Protein AF-A0A8S3CAV2-F1 (afdb_monomer_lite)

Radius of gyration: 29.94 Å; chains: 1; bounding box: 64×63×72 Å

Structure (mmCIF, N/CA/C/O backbone):
data_AF-A0A8S3CAV2-F1
#
_entry.id   AF-A0A8S3CAV2-F1
#
loop_
_atom_site.group_PDB
_atom_site.id
_atom_site.type_symbol
_atom_site.label_atom_id
_atom_site.label_alt_id
_atom_site.label_comp_id
_atom_site.label_asym_id
_atom_site.label_entity_id
_atom_site.label_seq_id
_atom_site.pdbx_PDB_ins_code
_atom_site.Cartn_x
_atom_site.Cartn_y
_atom_site.Cartn_z
_atom_site.occupancy
_atom_site.B_iso_or_equiv
_atom_site.auth_seq_id
_atom_site.auth_comp_id
_atom_site.auth_asym_id
_atom_site.auth_atom_id
_atom_site.pdbx_PDB_model_num
ATOM 1 N N . MET A 1 1 ? -34.964 45.158 41.337 1.00 55.97 1 MET A N 1
ATOM 2 C CA . MET A 1 1 ? -34.141 44.562 40.252 1.00 55.97 1 MET A CA 1
ATOM 3 C C . MET A 1 1 ? -33.320 43.335 40.676 1.00 55.97 1 MET A C 1
ATOM 5 O O . MET A 1 1 ? -33.099 42.484 39.824 1.00 55.97 1 MET A O 1
ATOM 9 N N . MET A 1 2 ? -32.891 43.181 41.941 1.00 56.94 2 MET A N 1
ATOM 10 C CA . MET A 1 2 ? -32.036 42.044 42.351 1.00 56.94 2 MET A CA 1
ATOM 11 C C . MET A 1 2 ? -32.744 40.672 42.424 1.00 56.94 2 MET A C 1
ATOM 13 O O . MET A 1 2 ? -32.157 39.682 41.997 1.00 56.94 2 MET A O 1
ATOM 17 N N . GLN A 1 3 ? -34.015 40.604 42.843 1.00 58.19 3 GLN A N 1
ATOM 18 C CA . GLN A 1 3 ? -34.790 39.343 42.875 1.00 58.19 3 GLN A CA 1
ATOM 19 C C . GLN A 1 3 ? -34.994 38.706 41.490 1.00 58.19 3 GLN A C 1
ATOM 21 O O . GLN A 1 3 ? -35.016 37.486 41.364 1.00 58.19 3 GLN A O 1
ATOM 26 N N . ASN A 1 4 ? -35.075 39.518 40.430 1.00 62.88 4 ASN A N 1
ATOM 27 C CA . ASN A 1 4 ? -35.274 39.006 39.073 1.00 62.88 4 ASN A CA 1
ATOM 28 C C . ASN A 1 4 ? -34.000 38.332 38.529 1.00 62.88 4 ASN A C 1
ATOM 30 O O . ASN A 1 4 ? -34.072 37.317 37.847 1.00 62.88 4 ASN A O 1
ATOM 34 N N . LYS A 1 5 ? -32.816 38.841 38.908 1.00 63.25 5 LYS A N 1
ATOM 35 C CA . LYS A 1 5 ? -31.533 38.198 38.583 1.00 63.25 5 LYS A CA 1
ATOM 36 C C . LYS A 1 5 ? -31.386 36.848 39.284 1.00 63.25 5 LYS A C 1
ATOM 38 O O . LYS A 1 5 ? -30.976 35.890 38.642 1.00 63.25 5 LYS A O 1
ATOM 43 N N . GLN A 1 6 ? -31.749 36.750 40.565 1.00 68.62 6 GLN A N 1
ATOM 44 C CA . GLN A 1 6 ? -31.662 35.489 41.316 1.00 68.62 6 GLN A CA 1
ATOM 45 C C . GLN A 1 6 ? -32.557 34.390 40.720 1.00 68.62 6 GLN A C 1
ATOM 47 O O . GLN A 1 6 ? -32.094 33.262 40.563 1.00 68.62 6 GLN A O 1
ATOM 52 N N . ASN A 1 7 ? -33.777 34.728 40.288 1.00 72.88 7 ASN A N 1
ATOM 53 C CA . ASN A 1 7 ? -34.657 33.785 39.587 1.00 72.88 7 ASN A CA 1
ATOM 54 C C . ASN A 1 7 ? -34.086 33.330 38.234 1.00 72.88 7 ASN A C 1
ATOM 56 O O . ASN A 1 7 ? -34.144 32.146 37.914 1.00 72.88 7 ASN A O 1
ATOM 60 N N . ILE A 1 8 ? -33.482 34.235 37.458 1.00 71.25 8 ILE A N 1
ATOM 61 C CA . ILE A 1 8 ? -32.864 33.883 36.168 1.00 71.25 8 ILE A CA 1
ATOM 62 C C . ILE A 1 8 ? -31.695 32.904 36.361 1.00 71.25 8 ILE A C 1
ATOM 64 O O . ILE A 1 8 ? -31.608 31.915 35.634 1.00 71.25 8 ILE A O 1
ATOM 68 N N . TYR A 1 9 ? -30.841 33.116 37.368 1.00 70.06 9 TYR A N 1
ATOM 69 C CA . TYR A 1 9 ? -29.733 32.197 37.660 1.00 70.06 9 TYR A CA 1
ATOM 70 C C . TYR A 1 9 ? -30.210 30.812 38.121 1.00 70.06 9 TYR A C 1
ATOM 72 O O . TYR A 1 9 ? -29.589 29.809 37.771 1.00 70.06 9 TYR A O 1
ATOM 80 N N . GLN A 1 10 ? -31.319 30.734 38.865 1.00 74.00 10 GLN A N 1
ATOM 81 C CA . GLN A 1 10 ? -31.908 29.452 39.269 1.00 74.00 10 GLN A CA 1
ATOM 82 C C . GLN A 1 10 ? -32.518 28.686 38.088 1.00 74.00 10 GLN A C 1
ATOM 84 O O . GLN A 1 10 ? -32.343 27.474 37.982 1.00 74.00 10 GLN A O 1
ATOM 89 N N . ILE A 1 11 ? -33.175 29.385 37.161 1.00 73.88 11 ILE A N 1
ATOM 90 C CA . ILE A 1 11 ? -33.730 28.769 35.947 1.00 73.88 11 ILE A CA 1
ATOM 91 C C . ILE A 1 11 ? -32.599 28.281 35.031 1.00 73.88 11 ILE A C 1
ATOM 93 O O . ILE A 1 11 ? -32.660 27.168 34.506 1.00 73.88 11 ILE A O 1
ATOM 97 N N . GLN A 1 12 ? -31.531 29.071 34.877 1.00 73.69 12 GLN A N 1
ATOM 98 C CA . GLN A 1 12 ? -30.356 28.665 34.105 1.00 73.69 12 GLN A CA 1
ATOM 99 C C . GLN A 1 12 ? -29.676 27.434 34.718 1.00 73.69 12 GLN A C 1
ATOM 101 O O . GLN A 1 12 ? -29.421 26.471 33.998 1.00 73.69 12 GLN A O 1
ATOM 106 N N . SER A 1 13 ? -29.434 27.401 36.032 1.00 71.00 13 SER A N 1
ATOM 107 C CA . SER A 1 13 ? -28.790 26.247 36.680 1.00 71.00 13 SER A CA 1
ATOM 108 C C . SER A 1 13 ? -29.637 24.966 36.602 1.00 71.00 13 SER A C 1
ATOM 110 O O . SER A 1 13 ? -29.100 23.873 36.390 1.00 71.00 13 SER A O 1
ATOM 112 N N . GLN A 1 14 ? -30.967 25.080 36.665 1.00 78.06 14 GLN A N 1
ATOM 113 C CA . GLN A 1 14 ? -31.881 23.958 36.429 1.00 78.06 14 GLN A CA 1
ATOM 114 C C . GLN A 1 14 ? -31.862 23.476 34.971 1.00 78.06 14 GLN A C 1
ATOM 116 O O . GLN A 1 14 ? -31.900 22.271 34.717 1.00 78.06 14 GLN A O 1
ATOM 121 N N . TYR A 1 15 ? -31.754 24.388 34.004 1.00 77.81 15 TYR A N 1
ATOM 122 C CA . TYR A 1 15 ? -31.660 24.028 32.589 1.00 77.81 15 TYR A CA 1
ATOM 123 C C . TYR A 1 15 ? -30.328 23.336 32.257 1.00 77.81 15 TYR A C 1
ATOM 125 O O . TYR A 1 15 ? -30.318 22.288 31.608 1.00 77.81 15 TYR A O 1
ATOM 133 N N . TYR A 1 16 ? -29.208 23.863 32.767 1.00 74.94 16 TYR A N 1
ATOM 134 C CA . TYR A 1 16 ? -27.886 23.247 32.612 1.00 74.94 16 TYR A CA 1
ATOM 135 C C . TYR A 1 16 ? -27.818 21.859 33.259 1.00 74.94 16 TYR A C 1
ATOM 137 O O . TYR A 1 16 ? -27.313 20.925 32.637 1.00 74.94 16 TYR A O 1
ATOM 145 N N . SER A 1 17 ? -28.375 21.686 34.462 1.00 75.81 17 SER A N 1
ATOM 146 C CA . SER A 1 17 ? -28.387 20.380 35.136 1.00 75.81 17 SER A CA 1
ATOM 147 C C . SER A 1 17 ? -29.265 19.349 34.415 1.00 75.81 17 SER A C 1
ATOM 149 O O . SER A 1 17 ? -28.824 18.217 34.218 1.00 75.81 17 SER A O 1
ATOM 151 N N . ARG A 1 18 ? -30.455 19.727 33.918 1.00 78.25 18 ARG A N 1
ATOM 152 C CA . ARG A 1 18 ? -31.285 18.845 33.072 1.00 78.25 18 ARG A CA 1
ATOM 153 C C . ARG A 1 18 ? -30.593 18.451 31.771 1.00 78.25 18 ARG A C 1
ATOM 155 O O . ARG A 1 18 ? -30.656 17.286 31.387 1.00 78.25 18 ARG A O 1
ATOM 162 N N . SER A 1 19 ? -29.930 19.396 31.105 1.00 79.38 19 SER A N 1
ATOM 163 C CA . SER A 1 19 ? -29.168 19.114 29.884 1.00 79.38 19 SER A CA 1
AT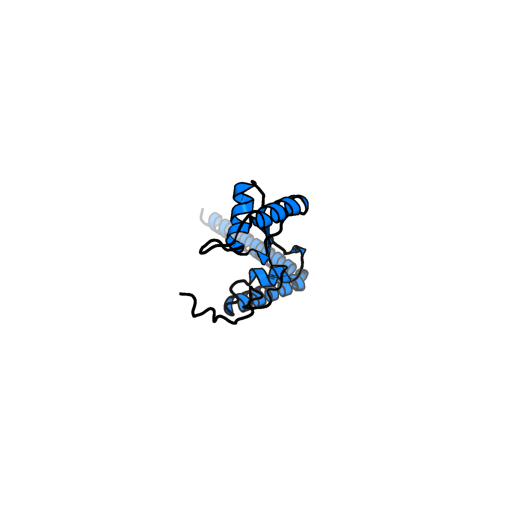OM 164 C C . SER A 1 19 ? -28.015 18.144 30.158 1.00 79.38 19 SER A C 1
ATOM 166 O O . SER A 1 19 ? -27.822 17.186 29.411 1.00 79.38 19 SER A O 1
ATOM 168 N N . TYR A 1 20 ? -27.294 18.324 31.267 1.00 83.94 20 TYR A N 1
ATOM 169 C CA . TYR A 1 20 ? -26.199 17.439 31.660 1.00 83.94 20 TYR A CA 1
ATOM 170 C C . TYR A 1 20 ? -26.678 16.013 31.968 1.00 83.94 20 TYR A C 1
ATOM 172 O O . TYR A 1 20 ? -26.112 15.050 31.457 1.00 83.94 20 TYR A O 1
ATOM 180 N N . ILE A 1 21 ? -27.762 15.869 32.738 1.00 82.19 21 ILE A N 1
ATOM 181 C CA . ILE A 1 21 ? -28.352 14.561 33.069 1.00 82.19 21 ILE A CA 1
ATOM 182 C C . ILE A 1 21 ? -28.886 13.869 31.809 1.00 82.19 21 ILE A C 1
ATOM 184 O O . ILE A 1 21 ? -28.648 12.680 31.616 1.00 82.19 21 ILE A O 1
ATOM 188 N N . SER A 1 22 ? -29.561 14.613 30.927 1.00 83.25 22 SER A N 1
ATOM 189 C CA . SER A 1 22 ? -30.055 14.093 29.647 1.00 83.25 22 SER A CA 1
ATOM 190 C C . SER A 1 22 ? -28.912 13.565 28.775 1.00 83.25 22 SER A C 1
ATOM 192 O O . SER A 1 22 ? -28.966 12.431 28.302 1.00 83.25 22 SER A O 1
ATOM 194 N N . ASN A 1 23 ? -27.827 14.338 28.644 1.00 81.81 23 ASN A N 1
ATOM 195 C CA . ASN A 1 23 ? -26.626 13.899 27.938 1.00 81.81 23 ASN A CA 1
ATOM 196 C C . ASN A 1 23 ? -26.006 12.659 28.596 1.00 81.81 23 ASN A C 1
ATOM 198 O O . ASN A 1 23 ? -25.684 11.702 27.901 1.00 81.81 23 ASN A O 1
ATOM 202 N N . TYR A 1 24 ? -25.877 12.629 29.923 1.00 86.31 24 TYR A N 1
ATOM 203 C CA . TYR A 1 24 ? -25.314 11.482 30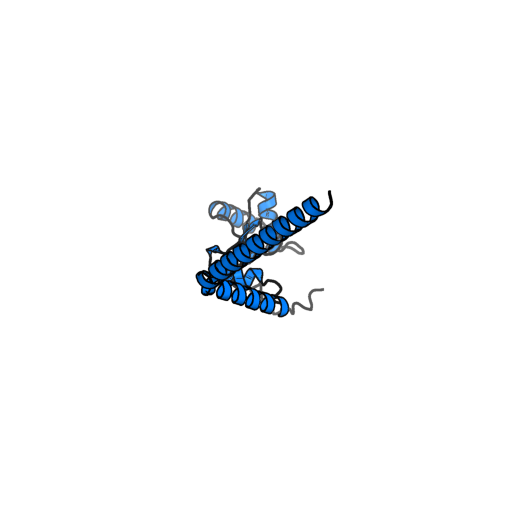.635 1.00 86.31 24 TYR A CA 1
ATOM 204 C C . TYR A 1 24 ? -26.124 10.195 30.413 1.00 86.31 24 TYR A C 1
ATOM 206 O O . TYR A 1 24 ? -25.545 9.140 30.161 1.00 86.31 24 TYR A O 1
ATOM 214 N N . ILE A 1 25 ? -27.457 10.275 30.464 1.00 80.19 25 ILE A N 1
ATOM 215 C CA . ILE A 1 25 ? -28.356 9.139 30.207 1.00 80.19 25 ILE A CA 1
ATOM 216 C C . ILE A 1 25 ? -28.280 8.703 28.740 1.00 80.19 25 ILE A C 1
ATOM 218 O O . ILE A 1 25 ? -28.253 7.509 28.448 1.00 80.19 25 ILE A O 1
ATOM 222 N N . PHE A 1 26 ? -28.218 9.653 27.807 1.00 83.38 26 PHE A N 1
ATOM 223 C CA . PHE A 1 26 ? -28.046 9.354 26.388 1.00 83.38 26 PHE A CA 1
ATOM 224 C C . PHE A 1 26 ? -26.732 8.606 26.128 1.00 83.38 26 PHE A C 1
ATOM 226 O O . PHE A 1 26 ? -26.746 7.537 25.520 1.00 83.38 26 PHE A O 1
ATOM 233 N N . TRP A 1 27 ? -25.609 9.111 26.647 1.00 77.50 27 TRP A N 1
ATOM 234 C CA . TRP A 1 27 ? -24.302 8.471 26.497 1.00 77.50 27 TRP A CA 1
ATOM 235 C C . TRP A 1 27 ? -24.229 7.122 27.214 1.00 77.50 27 TRP A C 1
ATOM 237 O O . TRP A 1 27 ? -23.702 6.171 26.645 1.00 77.50 27 TRP A O 1
ATOM 247 N N . SER A 1 28 ? -24.787 6.988 28.420 1.00 79.94 28 SER A N 1
ATOM 248 C CA . SER A 1 28 ? -24.770 5.716 29.152 1.00 79.94 28 SER A CA 1
ATOM 249 C C . SER A 1 28 ? -25.603 4.633 28.461 1.00 79.94 28 SER A C 1
ATOM 251 O O . SER A 1 28 ? -25.152 3.490 28.379 1.00 79.94 28 SER A O 1
ATOM 253 N N . ASN A 1 29 ? -26.752 4.995 27.882 1.00 76.88 29 ASN A N 1
ATOM 254 C CA . ASN A 1 29 ? -27.554 4.093 27.056 1.00 76.88 29 ASN A CA 1
ATOM 255 C C . ASN A 1 29 ? -26.859 3.757 25.733 1.00 76.88 29 ASN A C 1
ATOM 257 O O . ASN A 1 29 ? -26.845 2.599 25.328 1.00 76.88 29 ASN A O 1
ATOM 261 N N . LEU A 1 30 ? -26.228 4.731 25.072 1.00 75.69 30 LEU A N 1
ATOM 262 C CA . LEU A 1 30 ? -25.463 4.484 23.848 1.00 75.69 30 LEU A CA 1
ATOM 263 C C . LEU A 1 30 ? -24.290 3.517 24.102 1.00 75.69 30 LEU A C 1
ATOM 265 O O . LEU A 1 30 ? -24.042 2.622 23.294 1.00 75.69 30 LEU A O 1
ATOM 269 N N . ILE A 1 31 ? -23.599 3.674 25.235 1.00 78.31 31 ILE A N 1
ATOM 270 C CA . ILE A 1 31 ? -22.463 2.844 25.657 1.00 78.31 31 ILE A CA 1
ATOM 271 C C . ILE A 1 31 ? -22.912 1.440 26.071 1.00 78.31 31 ILE A C 1
ATOM 273 O O . ILE A 1 31 ? -22.252 0.460 25.723 1.00 78.31 31 ILE A O 1
ATOM 277 N N . SER A 1 32 ? -24.015 1.315 26.815 1.00 78.38 32 SER A N 1
ATOM 278 C CA . SER A 1 32 ? -24.513 0.012 27.263 1.00 78.38 32 SER A CA 1
ATOM 279 C C . SER A 1 32 ? -25.006 -0.833 26.088 1.00 78.38 32 SER A C 1
ATOM 281 O O . SER A 1 32 ? -24.665 -2.013 26.010 1.00 78.38 32 SER A O 1
ATOM 283 N N . ASN A 1 33 ? -25.716 -0.217 25.139 1.00 82.56 33 ASN A N 1
ATOM 284 C CA . ASN A 1 33 ? -26.286 -0.914 23.989 1.00 82.56 33 ASN A CA 1
ATOM 285 C C . ASN A 1 33 ? -25.216 -1.330 22.964 1.00 82.56 33 ASN A C 1
ATOM 287 O O . ASN A 1 33 ? -25.348 -2.364 22.320 1.00 82.56 33 ASN A O 1
ATOM 291 N N . ASN A 1 34 ? -24.123 -0.565 22.848 1.00 85.88 34 ASN A N 1
ATOM 292 C CA . ASN A 1 34 ? -23.044 -0.817 21.883 1.00 85.88 34 ASN A CA 1
ATOM 293 C C . ASN A 1 34 ? -21.752 -1.331 22.533 1.00 85.88 34 ASN A C 1
ATOM 295 O O . ASN A 1 34 ? -20.664 -1.183 21.974 1.00 85.88 34 ASN A O 1
ATOM 299 N N . ARG A 1 35 ? -21.843 -1.945 23.717 1.00 85.62 35 ARG A N 1
ATOM 300 C CA . ARG A 1 35 ? -20.670 -2.369 24.494 1.00 85.62 35 ARG A CA 1
ATOM 301 C C . ARG A 1 35 ? -19.728 -3.289 23.701 1.00 85.62 35 ARG A C 1
ATOM 303 O O . ARG A 1 35 ? -18.514 -3.145 23.795 1.00 85.62 35 ARG A O 1
ATOM 310 N N . GLN A 1 36 ? -20.274 -4.192 22.884 1.00 88.56 36 GLN A N 1
ATOM 311 C CA . GLN A 1 36 ? -19.484 -5.083 22.021 1.00 88.56 36 GLN A CA 1
ATOM 312 C C . GLN A 1 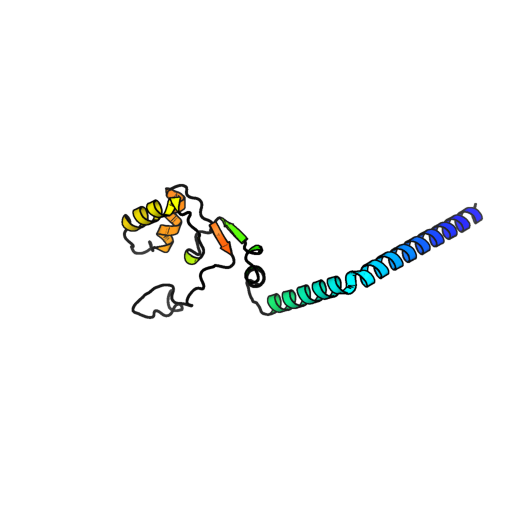36 ? -18.677 -4.311 20.968 1.00 88.56 36 GLN A C 1
ATOM 314 O O . GLN A 1 36 ? -17.491 -4.575 20.787 1.00 88.56 36 GLN A O 1
ATOM 319 N N . LEU A 1 37 ? -19.297 -3.318 20.325 1.00 89.12 37 LEU A N 1
ATOM 320 C CA . LEU A 1 37 ? -18.627 -2.450 19.357 1.00 89.12 37 LEU A CA 1
ATOM 321 C C . LEU A 1 37 ? -17.525 -1.625 20.032 1.00 89.12 37 LEU A C 1
ATOM 323 O O . LEU A 1 37 ? -16.434 -1.497 19.488 1.00 89.12 37 LEU A O 1
ATOM 327 N N . LEU A 1 38 ? -17.778 -1.112 21.238 1.00 90.25 38 LEU A N 1
ATOM 328 C CA . LEU A 1 38 ? -16.780 -0.365 22.005 1.00 90.25 38 LEU A CA 1
ATOM 329 C C . LEU A 1 38 ? -15.570 -1.227 22.375 1.00 90.25 38 LEU A C 1
ATOM 331 O O . LEU A 1 38 ? -14.439 -0.766 22.232 1.00 90.25 38 LEU A O 1
ATOM 335 N N . TYR A 1 39 ? -15.783 -2.481 22.789 1.00 93.00 39 TYR A N 1
ATOM 336 C CA . TYR A 1 39 ? -14.678 -3.413 23.013 1.00 93.00 39 TYR A CA 1
ATOM 337 C C . TYR A 1 39 ? -13.910 -3.693 21.725 1.00 93.00 39 TYR A C 1
ATOM 339 O O . TYR A 1 39 ? -12.684 -3.636 21.736 1.00 93.00 39 TYR A O 1
ATOM 347 N N . PHE A 1 40 ? -14.605 -3.937 20.613 1.00 92.31 40 PHE A N 1
ATOM 348 C CA . PHE A 1 40 ? -13.961 -4.154 19.320 1.00 92.31 40 PHE A CA 1
ATOM 349 C C . PHE A 1 40 ? -13.076 -2.968 18.919 1.00 92.31 40 PHE A C 1
ATOM 351 O O . PHE A 1 40 ? -11.905 -3.156 18.595 1.00 92.31 40 PHE A O 1
ATOM 358 N N . ILE A 1 41 ? -13.607 -1.746 19.015 1.00 92.75 41 ILE A N 1
ATOM 359 C CA . ILE A 1 41 ? -12.870 -0.513 18.726 1.00 92.75 41 ILE A CA 1
ATOM 360 C C . ILE A 1 41 ? -11.641 -0.405 19.636 1.00 92.75 41 ILE A C 1
ATOM 362 O O . ILE A 1 41 ? -10.535 -0.177 19.151 1.00 92.75 41 ILE A O 1
ATOM 366 N N . PHE A 1 42 ? -11.808 -0.618 20.943 1.00 94.50 42 PHE A N 1
ATOM 367 C CA . PHE A 1 42 ? -10.710 -0.550 21.905 1.00 94.50 42 PHE A CA 1
ATOM 368 C C . PHE A 1 42 ? -9.589 -1.552 21.588 1.00 94.50 42 PHE A C 1
ATOM 370 O O . PHE A 1 42 ? -8.423 -1.163 21.508 1.00 94.50 42 PHE A O 1
ATOM 377 N N . TYR A 1 43 ? -9.928 -2.823 21.347 1.00 93.69 43 TYR A N 1
ATOM 378 C CA . TYR A 1 43 ? -8.947 -3.851 20.990 1.00 93.69 43 TYR A CA 1
ATOM 379 C C . TYR A 1 43 ? -8.257 -3.554 19.654 1.00 93.69 43 TYR A C 1
ATOM 381 O O . TYR A 1 43 ? -7.044 -3.726 19.548 1.00 93.69 43 TYR A O 1
ATOM 389 N N . PHE A 1 44 ? -8.994 -3.063 18.655 1.00 89.94 44 PHE A N 1
ATOM 390 C CA . PHE A 1 44 ? -8.434 -2.672 17.362 1.00 89.94 44 PHE A CA 1
ATOM 391 C C . PHE A 1 44 ? -7.384 -1.558 17.502 1.00 89.94 44 PHE A C 1
ATOM 393 O O . PHE A 1 44 ? -6.285 -1.659 16.945 1.00 89.94 44 PHE A O 1
ATOM 400 N N . PHE A 1 45 ? -7.685 -0.520 18.290 1.00 91.69 45 PHE A N 1
ATOM 401 C CA . PHE A 1 45 ? -6.737 0.562 18.571 1.00 91.69 45 PHE A CA 1
ATOM 402 C C . PHE A 1 45 ? -5.514 0.071 19.347 1.00 91.69 45 PHE A C 1
ATOM 404 O O . PHE A 1 45 ? -4.392 0.446 19.006 1.00 91.69 45 PHE A O 1
ATOM 411 N N . LEU A 1 46 ? -5.709 -0.803 20.340 1.00 93.06 46 LEU A N 1
ATOM 412 C CA . LEU A 1 46 ? -4.616 -1.394 21.113 1.00 93.06 46 LEU A CA 1
ATOM 413 C C . LEU A 1 46 ? -3.664 -2.170 20.193 1.00 93.06 46 LEU A C 1
ATOM 415 O O . LEU A 1 46 ? -2.470 -1.876 20.171 1.00 93.06 46 LEU A O 1
ATOM 419 N N . ILE A 1 47 ? -4.183 -3.090 19.375 1.00 88.94 47 ILE A N 1
ATOM 420 C CA . ILE A 1 47 ? -3.375 -3.882 18.433 1.00 88.94 47 ILE A CA 1
ATOM 421 C C . ILE A 1 47 ? -2.616 -2.966 17.470 1.00 88.94 47 ILE A C 1
ATOM 423 O O . ILE A 1 47 ? -1.411 -3.126 17.287 1.00 88.94 47 ILE A O 1
ATOM 427 N N . THR A 1 48 ? -3.295 -1.968 16.900 1.00 86.56 48 THR A N 1
ATOM 428 C CA . THR A 1 48 ? -2.664 -1.003 15.990 1.00 86.56 48 THR A CA 1
ATOM 429 C C . THR A 1 48 ? -1.523 -0.250 16.676 1.00 86.56 48 THR A C 1
ATOM 431 O O . THR A 1 48 ? -0.447 -0.132 16.100 1.00 86.56 48 THR A O 1
ATOM 434 N N . SER A 1 49 ? -1.714 0.208 17.918 1.00 86.69 49 SER A N 1
ATOM 435 C CA . SER A 1 49 ? -0.672 0.921 18.668 1.00 86.69 49 SER A CA 1
ATOM 436 C C . SER A 1 49 ? 0.562 0.056 18.938 1.00 86.69 49 SER A C 1
ATOM 438 O O . SER A 1 49 ? 1.684 0.526 18.772 1.00 86.69 49 SER A O 1
ATOM 440 N N . VAL A 1 50 ? 0.370 -1.225 19.267 1.00 88.44 50 VAL A N 1
ATOM 441 C CA . VAL A 1 50 ? 1.471 -2.175 19.478 1.00 88.44 50 VAL A CA 1
ATOM 442 C C . VAL A 1 50 ? 2.235 -2.413 18.176 1.00 88.44 50 VAL A C 1
ATOM 444 O O . VAL A 1 50 ? 3.460 -2.379 18.182 1.00 88.44 50 VAL A O 1
ATOM 447 N N . LEU A 1 51 ? 1.537 -2.589 17.049 1.00 83.81 51 LEU A N 1
ATOM 448 C CA . LEU A 1 51 ? 2.175 -2.761 15.739 1.00 83.81 51 LEU A CA 1
ATOM 449 C C . LEU A 1 51 ? 3.008 -1.542 15.322 1.00 83.81 51 LEU A C 1
ATOM 451 O O . LEU A 1 51 ? 4.080 -1.717 14.747 1.00 83.81 51 LEU A O 1
ATOM 455 N N . ILE A 1 52 ? 2.539 -0.326 15.628 1.00 83.06 52 ILE A N 1
ATOM 456 C CA . ILE A 1 52 ? 3.287 0.914 15.359 1.00 83.06 52 ILE A CA 1
ATOM 457 C C . ILE A 1 52 ? 4.562 0.961 16.211 1.00 83.06 52 ILE A C 1
ATOM 459 O O . ILE A 1 52 ? 5.623 1.307 15.705 1.00 83.06 52 ILE A O 1
ATOM 463 N N . LEU A 1 53 ? 4.471 0.590 17.491 1.00 83.69 53 LEU A N 1
ATOM 464 C CA . LEU A 1 53 ? 5.605 0.612 18.422 1.00 83.69 53 LEU A CA 1
ATOM 465 C C . LEU A 1 53 ? 6.668 -0.452 18.127 1.00 83.69 53 LEU A C 1
ATOM 467 O O . LEU A 1 53 ? 7.832 -0.246 18.452 1.00 83.69 53 LEU A O 1
ATOM 471 N N . LEU A 1 54 ? 6.290 -1.572 17.509 1.00 80.38 54 LEU A N 1
ATOM 472 C CA . LEU A 1 54 ? 7.220 -2.626 17.084 1.00 80.38 54 LEU A CA 1
ATOM 473 C C . LEU A 1 54 ? 8.009 -2.267 15.813 1.00 80.38 54 LEU A C 1
ATOM 475 O O . LEU A 1 54 ? 8.649 -3.139 15.231 1.00 80.38 54 LEU A O 1
ATOM 479 N N . ASP A 1 55 ? 7.944 -1.005 15.381 1.00 61.12 55 ASP A N 1
ATOM 480 C CA . ASP A 1 55 ? 8.617 -0.469 14.196 1.00 61.12 55 ASP A CA 1
ATOM 481 C C . ASP A 1 55 ? 8.347 -1.312 12.941 1.00 61.12 55 ASP A C 1
ATOM 483 O O . ASP A 1 55 ? 9.164 -1.441 12.024 1.00 61.12 55 ASP A O 1
ATOM 487 N N . HIS A 1 56 ? 7.148 -1.905 12.889 1.00 61.34 56 HIS A N 1
ATOM 488 C CA . HIS A 1 56 ? 6.630 -2.498 11.675 1.00 61.34 56 HIS A CA 1
ATOM 489 C C . HIS A 1 56 ? 6.281 -1.323 10.766 1.00 61.34 56 HIS A C 1
ATOM 491 O O . HIS A 1 56 ? 5.141 -0.858 10.741 1.00 61.34 56 HIS A O 1
ATOM 497 N N . SER A 1 57 ? 7.290 -0.814 10.058 1.00 57.66 57 SER A N 1
ATOM 498 C CA . SER A 1 57 ? 7.281 0.400 9.228 1.00 57.66 57 SER A CA 1
ATOM 499 C C . SER A 1 57 ? 6.071 0.526 8.296 1.00 57.66 57 SER A C 1
ATOM 501 O O . SER A 1 57 ? 5.734 1.621 7.860 1.00 57.66 57 SER A O 1
ATOM 503 N N . ASN A 1 58 ? 5.349 -0.573 8.064 1.00 65.19 58 ASN A N 1
ATOM 504 C CA . ASN A 1 58 ? 4.108 -0.620 7.314 1.00 65.19 58 ASN A CA 1
ATOM 505 C C . ASN A 1 58 ? 2.959 -1.296 8.093 1.00 65.19 58 ASN A C 1
ATOM 507 O O . ASN A 1 58 ? 2.425 -2.311 7.655 1.00 65.19 58 ASN A O 1
ATOM 511 N N . VAL A 1 59 ? 2.516 -0.745 9.228 1.00 70.56 59 VAL A N 1
ATOM 512 C CA . VAL A 1 59 ? 1.285 -1.212 9.922 1.00 70.56 59 VAL A CA 1
ATOM 513 C C . VAL A 1 59 ? 0.072 -1.231 8.984 1.00 70.56 59 VAL A C 1
ATOM 515 O O . VAL A 1 59 ? -0.770 -2.126 9.051 1.00 70.56 59 VAL A O 1
ATOM 518 N N . SER A 1 60 ? 0.026 -0.278 8.050 1.00 69.94 60 SER A N 1
ATOM 519 C CA . SER A 1 60 ? -0.958 -0.238 6.968 1.00 69.94 60 SER A CA 1
ATOM 520 C C . SER A 1 60 ? -0.957 -1.528 6.135 1.00 69.94 60 SER A C 1
ATOM 522 O O . SER A 1 60 ? -2.014 -2.105 5.903 1.00 69.94 60 SER A O 1
ATOM 524 N N . TRP A 1 61 ? 0.214 -2.046 5.745 1.00 71.19 61 TRP A N 1
ATOM 525 C CA . TRP A 1 61 ? 0.317 -3.296 4.981 1.00 71.19 61 TRP A CA 1
ATOM 526 C C . TRP A 1 61 ? -0.286 -4.486 5.719 1.00 71.19 61 TRP A C 1
ATOM 528 O O . TRP A 1 61 ? -1.007 -5.279 5.113 1.00 71.19 61 TRP A O 1
ATOM 538 N N . THR A 1 62 ? -0.017 -4.603 7.019 1.00 75.56 62 THR A N 1
ATOM 539 C CA . THR A 1 62 ? -0.537 -5.693 7.850 1.00 75.56 62 THR A CA 1
ATOM 540 C C . THR A 1 62 ? -2.063 -5.704 7.842 1.00 75.56 62 THR A C 1
ATOM 542 O O . THR A 1 62 ? -2.665 -6.747 7.602 1.00 75.56 62 THR A O 1
ATOM 545 N N . TRP A 1 63 ? -2.698 -4.538 7.999 1.00 80.75 63 TRP A N 1
ATOM 546 C CA . TRP A 1 63 ? -4.157 -4.420 7.924 1.00 80.75 63 TRP A CA 1
ATOM 547 C C . TRP A 1 63 ? -4.700 -4.716 6.525 1.00 80.75 63 TRP A C 1
ATOM 549 O O . TRP A 1 63 ? -5.677 -5.455 6.389 1.00 80.75 63 TRP A O 1
ATOM 559 N N . ARG A 1 64 ? -4.041 -4.206 5.476 1.00 79.12 64 ARG A N 1
ATOM 560 C CA . ARG A 1 64 ? -4.432 -4.479 4.084 1.00 79.12 64 ARG A CA 1
ATOM 561 C C . ARG A 1 64 ? -4.305 -5.958 3.707 1.00 79.12 64 ARG A C 1
ATOM 563 O O . ARG A 1 64 ? -5.021 -6.418 2.829 1.00 79.12 64 ARG A O 1
ATOM 570 N N . SER A 1 65 ? -3.455 -6.721 4.393 1.00 77.25 65 SER A N 1
ATOM 571 C CA . SER A 1 65 ? -3.233 -8.149 4.119 1.00 77.25 65 SER A CA 1
ATOM 572 C C . SER A 1 65 ? -4.320 -9.074 4.669 1.00 77.25 65 SER A C 1
ATOM 574 O O . SER A 1 65 ? -4.347 -10.246 4.307 1.00 77.25 65 SER A O 1
ATOM 576 N N . LEU A 1 66 ? -5.232 -8.573 5.511 1.00 82.19 66 LEU A N 1
ATOM 577 C CA . LEU A 1 66 ? -6.269 -9.402 6.134 1.00 82.19 66 LEU A CA 1
ATOM 578 C C . LEU A 1 66 ? -7.389 -9.812 5.171 1.00 82.19 66 LEU A C 1
ATOM 580 O O . LEU A 1 66 ? -7.962 -10.888 5.329 1.00 82.19 66 LEU A O 1
ATOM 584 N N . HIS A 1 67 ? -7.737 -8.961 4.200 1.00 84.12 67 HIS A N 1
ATOM 585 C CA . HIS A 1 67 ? -8.801 -9.246 3.236 1.00 84.12 67 HIS A CA 1
ATOM 586 C C . HIS A 1 67 ? -8.592 -8.465 1.927 1.00 84.12 67 HIS A C 1
ATOM 588 O O . HIS A 1 67 ? -8.240 -7.286 1.996 1.00 84.12 67 HIS A O 1
ATOM 594 N N . PRO A 1 68 ? -8.895 -9.043 0.745 1.00 82.19 68 PRO A N 1
ATOM 595 C CA . PRO A 1 68 ? -8.748 -8.363 -0.550 1.00 82.19 68 PRO A CA 1
ATOM 596 C C . PRO A 1 68 ? -9.482 -7.021 -0.674 1.00 82.19 68 PRO A C 1
ATOM 598 O O . PRO A 1 68 ? -9.059 -6.141 -1.413 1.00 82.19 68 PRO A O 1
ATOM 601 N N . THR A 1 69 ? -10.573 -6.826 0.071 1.00 86.38 69 THR A N 1
ATOM 602 C CA . THR A 1 69 ? -11.313 -5.546 0.113 1.00 86.38 69 THR A CA 1
ATOM 603 C C . THR A 1 69 ? -10.488 -4.396 0.691 1.00 86.38 69 THR A C 1
ATOM 605 O O . THR A 1 69 ? -10.793 -3.239 0.427 1.00 86.38 69 THR A O 1
ATOM 608 N N . PHE A 1 70 ? -9.449 -4.695 1.470 1.00 84.81 70 PHE A N 1
ATOM 609 C CA . PHE A 1 70 ? -8.549 -3.688 2.021 1.00 84.81 70 PHE A CA 1
ATOM 610 C C . PHE A 1 70 ? -7.350 -3.406 1.115 1.00 84.81 70 PHE A C 1
ATOM 612 O O . PHE A 1 70 ? -6.478 -2.627 1.496 1.00 84.81 70 PHE A O 1
ATOM 619 N N . TYR A 1 71 ? -7.283 -4.010 -0.074 1.00 86.38 71 TYR A N 1
ATOM 620 C CA . TYR A 1 71 ? -6.188 -3.745 -0.994 1.00 86.38 71 TYR A CA 1
ATOM 621 C C . TYR A 1 71 ? -6.278 -2.322 -1.533 1.00 86.38 71 TYR A C 1
ATOM 623 O O . TYR A 1 71 ? -7.350 -1.828 -1.882 1.00 86.38 71 TYR A O 1
ATOM 631 N N . ALA A 1 72 ? -5.130 -1.661 -1.597 1.00 84.12 72 ALA A N 1
ATOM 632 C CA . ALA A 1 72 ? -5.011 -0.344 -2.191 1.00 84.12 72 ALA A CA 1
ATOM 633 C C . ALA A 1 72 ? -4.462 -0.481 -3.608 1.00 84.12 72 ALA A C 1
ATOM 635 O O . ALA A 1 72 ? -3.514 -1.227 -3.838 1.00 84.12 72 ALA A O 1
ATOM 636 N N . ILE A 1 73 ? -5.050 0.266 -4.539 1.00 86.00 73 ILE A N 1
ATOM 637 C CA . ILE A 1 73 ? -4.574 0.388 -5.916 1.00 86.00 73 ILE A CA 1
ATOM 638 C C . ILE A 1 73 ? -4.235 1.854 -6.140 1.00 86.00 73 ILE A C 1
ATOM 640 O O . ILE A 1 73 ? -5.078 2.725 -5.919 1.00 86.00 73 ILE A O 1
ATOM 644 N N . TYR A 1 74 ? -3.010 2.136 -6.560 1.00 84.81 74 TYR A N 1
ATOM 645 C CA . TYR A 1 74 ? -2.556 3.498 -6.826 1.00 84.81 74 TYR A CA 1
ATOM 646 C C . TYR A 1 74 ? -1.557 3.519 -7.988 1.00 84.81 74 TYR A C 1
ATOM 648 O O . TYR A 1 74 ? -1.053 2.461 -8.373 1.00 84.81 74 TYR A O 1
ATOM 656 N N . PRO A 1 75 ? -1.296 4.691 -8.599 1.00 84.62 75 PRO A N 1
ATOM 657 C CA . PRO A 1 75 ? -0.320 4.804 -9.678 1.00 84.62 75 PRO A CA 1
ATOM 658 C C . PRO A 1 75 ? 1.035 4.241 -9.247 1.00 84.62 75 PRO A C 1
ATOM 660 O O . PRO A 1 75 ? 1.534 4.586 -8.173 1.00 84.62 75 PRO A O 1
ATOM 663 N N . ALA A 1 76 ? 1.606 3.354 -10.060 1.00 80.81 76 ALA A N 1
ATOM 664 C CA . ALA A 1 76 ? 2.854 2.696 -9.704 1.00 80.81 76 ALA A CA 1
ATOM 665 C C . ALA A 1 76 ? 4.015 3.708 -9.663 1.00 80.81 76 ALA A C 1
ATOM 667 O O . ALA A 1 76 ? 4.212 4.441 -10.637 1.00 80.81 76 ALA A O 1
ATOM 668 N N . PRO A 1 77 ? 4.800 3.755 -8.572 1.00 73.94 77 PRO A N 1
ATOM 669 C CA . PRO A 1 77 ? 6.065 4.471 -8.570 1.00 73.94 77 PRO A CA 1
ATOM 670 C C . PRO A 1 77 ? 7.086 3.759 -9.471 1.00 73.94 77 PRO A C 1
ATOM 672 O O . PRO A 1 77 ? 6.926 2.590 -9.819 1.00 73.94 77 PRO A O 1
ATOM 675 N N . SER A 1 78 ? 8.161 4.463 -9.829 1.00 69.88 78 SER A N 1
ATOM 676 C CA . SER A 1 78 ? 9.243 3.919 -10.664 1.00 69.88 78 SER A CA 1
ATOM 677 C C . SER A 1 78 ? 10.056 2.811 -9.986 1.00 69.88 78 SER A C 1
ATOM 679 O O . SER A 1 78 ? 10.772 2.057 -10.641 1.00 69.88 78 SER A O 1
ATOM 681 N N . CYS A 1 79 ? 9.959 2.697 -8.662 1.00 60.28 79 CYS A N 1
ATOM 682 C CA . CYS A 1 79 ? 10.504 1.596 -7.881 1.00 60.28 79 CYS A CA 1
ATOM 683 C C . CYS A 1 79 ? 9.383 0.590 -7.557 1.00 60.28 79 CYS A C 1
ATOM 685 O O . CYS A 1 79 ? 8.244 0.998 -7.373 1.00 60.28 79 CYS A O 1
ATOM 687 N N . CYS A 1 80 ? 9.699 -0.710 -7.448 1.00 64.50 80 CYS A N 1
ATOM 688 C CA . CYS A 1 80 ? 8.774 -1.815 -7.090 1.00 64.50 80 CYS A CA 1
ATOM 689 C C . CYS A 1 80 ? 8.100 -2.597 -8.244 1.00 64.50 80 CYS A C 1
ATOM 691 O O . CYS A 1 80 ? 6.941 -2.991 -8.118 1.00 64.50 80 CYS A O 1
ATOM 693 N N . LEU A 1 81 ? 8.852 -2.956 -9.297 1.00 68.44 81 LEU A N 1
ATOM 694 C CA . LEU A 1 81 ? 8.411 -3.854 -10.386 1.00 68.44 81 LEU A CA 1
ATOM 695 C C . LEU A 1 81 ? 7.557 -5.074 -9.980 1.00 68.44 81 LEU A C 1
ATOM 697 O O . LEU A 1 81 ? 6.522 -5.282 -10.608 1.00 68.44 81 LEU A O 1
ATOM 701 N N . PRO A 1 82 ? 7.934 -5.902 -8.980 1.00 62.72 82 PRO A N 1
ATOM 702 C CA . PRO A 1 82 ? 7.188 -7.129 -8.696 1.00 62.72 82 PRO A CA 1
ATOM 703 C C . PRO A 1 82 ? 5.757 -6.886 -8.196 1.00 62.72 82 PRO A C 1
ATOM 705 O O . PRO A 1 82 ? 4.976 -7.828 -8.184 1.00 62.72 82 PRO A O 1
ATOM 708 N N . GLY A 1 83 ? 5.409 -5.661 -7.782 1.00 67.12 83 GLY A N 1
ATOM 709 C CA . GLY A 1 83 ? 4.046 -5.293 -7.384 1.00 67.12 83 GLY A CA 1
ATOM 710 C C . GLY A 1 83 ? 3.247 -4.550 -8.460 1.00 67.12 83 GLY A C 1
ATOM 711 O O . GLY A 1 83 ? 2.069 -4.259 -8.247 1.00 67.12 83 GLY A O 1
ATOM 712 N N . VAL A 1 84 ? 3.862 -4.220 -9.601 1.00 77.38 84 VAL A N 1
ATOM 713 C CA . VAL A 1 84 ? 3.195 -3.473 -10.671 1.00 77.38 84 VAL A CA 1
ATOM 714 C C . VAL A 1 84 ? 2.325 -4.410 -11.500 1.00 77.38 84 VAL A C 1
ATOM 716 O O . VAL A 1 84 ? 2.779 -5.425 -12.026 1.00 77.38 84 VAL A O 1
ATOM 719 N N . ILE A 1 85 ? 1.055 -4.047 -11.649 1.00 79.69 85 ILE A N 1
ATOM 720 C CA . ILE A 1 85 ? 0.101 -4.755 -12.492 1.00 79.69 85 ILE A CA 1
ATOM 721 C C . ILE A 1 85 ? 0.099 -4.130 -13.883 1.00 79.69 85 ILE A C 1
ATOM 723 O O . ILE A 1 85 ? -0.099 -2.924 -14.050 1.00 79.69 85 ILE A O 1
ATOM 727 N N . HIS A 1 86 ? 0.254 -4.987 -14.890 1.00 76.44 86 HIS A N 1
ATOM 728 C CA . HIS A 1 86 ? 0.056 -4.649 -16.293 1.00 76.44 86 HIS A CA 1
ATOM 729 C C . HIS A 1 86 ? -1.252 -5.263 -16.791 1.00 76.44 86 HIS A C 1
ATOM 731 O O . HIS A 1 86 ? -1.564 -6.422 -16.506 1.00 76.44 86 HIS A O 1
ATOM 737 N N . PHE A 1 87 ? -2.028 -4.496 -17.556 1.00 82.25 87 PHE A N 1
ATOM 738 C CA . PHE A 1 87 ? -3.234 -5.023 -18.182 1.00 82.25 87 PHE A CA 1
ATOM 739 C C . PHE A 1 87 ? -2.882 -6.083 -19.223 1.00 82.25 87 PHE A C 1
ATOM 741 O O . PHE A 1 87 ? -1.912 -5.966 -19.965 1.00 82.25 87 PHE A O 1
ATOM 748 N N . ARG A 1 88 ? -3.738 -7.099 -19.361 1.00 82.94 88 ARG A N 1
ATOM 749 C CA . ARG A 1 88 ? -3.549 -8.161 -20.362 1.00 82.94 88 ARG A CA 1
ATOM 750 C C . ARG A 1 88 ? -3.367 -7.614 -21.784 1.00 82.94 88 ARG A C 1
ATOM 752 O O . ARG A 1 88 ? -2.619 -8.187 -22.565 1.00 82.94 88 ARG A O 1
ATOM 759 N N . GLN A 1 89 ? -4.041 -6.512 -22.106 1.00 83.25 89 GLN A N 1
ATOM 760 C CA . GLN A 1 89 ? -3.978 -5.859 -23.417 1.00 83.25 89 GLN A CA 1
ATOM 761 C C . GLN A 1 89 ? -2.603 -5.253 -23.727 1.00 83.25 89 GLN A C 1
ATOM 763 O O . GLN A 1 89 ? -2.243 -5.147 -24.893 1.00 83.25 89 GLN A O 1
ATOM 768 N N . THR A 1 90 ? -1.831 -4.875 -22.706 1.00 81.25 90 THR A N 1
ATOM 769 C CA . THR A 1 90 ? -0.505 -4.265 -22.875 1.00 81.25 90 THR A CA 1
ATOM 770 C C . THR A 1 90 ? 0.619 -5.296 -22.813 1.00 81.25 90 THR A C 1
ATOM 772 O O . THR A 1 90 ? 1.767 -4.973 -23.094 1.00 81.25 90 THR A O 1
ATOM 775 N N . TYR A 1 91 ? 0.305 -6.557 -22.498 1.00 83.06 91 TYR A N 1
ATOM 776 C CA . TYR A 1 91 ? 1.298 -7.608 -22.285 1.00 83.06 91 TYR A CA 1
ATOM 777 C C . TYR A 1 91 ? 2.144 -7.915 -23.529 1.00 83.06 91 TYR A C 1
ATOM 779 O O . TYR A 1 91 ? 3.353 -8.088 -23.417 1.00 83.06 91 TYR A O 1
ATOM 787 N N . THR A 1 92 ? 1.538 -7.934 -24.720 1.00 86.88 92 THR A N 1
ATOM 788 C CA . THR A 1 92 ? 2.280 -8.132 -25.978 1.00 86.88 92 THR A CA 1
ATOM 789 C C . THR A 1 92 ? 3.256 -6.989 -26.234 1.00 86.88 92 THR A C 1
ATOM 791 O O . THR A 1 92 ? 4.418 -7.240 -26.515 1.00 86.88 92 THR A O 1
ATOM 794 N N . GLN A 1 93 ? 2.828 -5.742 -26.015 1.00 85.94 93 GLN A N 1
ATOM 795 C CA . GLN A 1 93 ? 3.685 -4.559 -26.151 1.00 85.94 93 GLN A CA 1
ATOM 796 C C . GLN A 1 93 ? 4.853 -4.577 -25.159 1.00 85.94 93 GLN A C 1
ATOM 798 O O . GLN A 1 93 ? 5.964 -4.190 -25.510 1.00 85.94 93 GLN A O 1
ATOM 803 N N . VAL A 1 94 ? 4.611 -5.047 -23.930 1.00 84.69 94 VAL A N 1
ATOM 804 C CA . VAL A 1 94 ? 5.661 -5.239 -22.923 1.00 84.69 94 VAL A CA 1
ATOM 805 C C . VAL A 1 94 ? 6.683 -6.262 -23.413 1.00 84.69 94 VAL A C 1
ATOM 807 O O . VAL A 1 94 ? 7.876 -5.979 -23.383 1.00 84.69 94 VAL A O 1
ATOM 810 N N . ILE A 1 95 ? 6.236 -7.425 -23.896 1.00 86.94 95 ILE A N 1
ATOM 811 C CA . ILE A 1 95 ? 7.134 -8.467 -24.413 1.00 86.94 95 ILE A CA 1
ATOM 812 C C . ILE A 1 95 ? 7.935 -7.962 -25.613 1.00 86.94 95 ILE A C 1
ATOM 814 O O . ILE A 1 95 ? 9.154 -8.117 -25.633 1.00 86.94 95 ILE A O 1
ATOM 818 N N . ASP A 1 96 ? 7.273 -7.348 -26.591 1.00 89.69 96 ASP A N 1
ATOM 819 C CA . ASP A 1 96 ? 7.920 -6.854 -27.807 1.00 89.69 96 ASP A CA 1
ATOM 820 C C . ASP A 1 96 ? 8.975 -5.794 -27.472 1.00 89.69 96 ASP A C 1
ATOM 822 O O . ASP A 1 96 ? 10.091 -5.835 -27.992 1.00 89.69 96 ASP A O 1
ATOM 826 N N . TYR A 1 97 ? 8.666 -4.895 -26.532 1.00 88.19 97 TYR A N 1
ATOM 827 C CA . TYR A 1 97 ? 9.622 -3.914 -26.036 1.00 88.19 97 TYR A CA 1
ATOM 828 C C . TYR A 1 97 ? 10.818 -4.576 -25.353 1.00 88.19 97 TYR A C 1
ATOM 830 O O . TYR A 1 97 ? 11.957 -4.269 -25.700 1.00 88.19 97 TYR A O 1
ATOM 838 N N . LEU A 1 98 ? 10.580 -5.508 -24.428 1.00 86.56 98 LEU A N 1
ATOM 839 C CA . LEU A 1 98 ? 11.649 -6.198 -23.704 1.00 86.56 98 LEU A CA 1
ATOM 840 C C . LEU A 1 98 ? 12.536 -7.044 -24.629 1.00 86.56 98 LEU A C 1
ATOM 842 O O . LEU A 1 98 ? 13.733 -7.146 -24.382 1.00 86.56 98 LEU A O 1
ATOM 846 N N . ASN A 1 99 ? 11.979 -7.604 -25.704 1.00 90.12 99 ASN A N 1
ATOM 847 C CA . ASN A 1 99 ? 12.737 -8.324 -26.730 1.00 90.12 99 ASN A CA 1
ATOM 848 C C . ASN A 1 99 ? 13.565 -7.389 -27.624 1.00 90.12 99 ASN A C 1
ATOM 850 O O . ASN A 1 99 ? 14.549 -7.824 -28.215 1.00 90.12 99 ASN A O 1
ATOM 854 N N . SER A 1 100 ? 13.162 -6.121 -27.752 1.00 90.31 100 SER A N 1
ATOM 855 C CA . SER A 1 100 ? 13.846 -5.133 -28.597 1.00 90.31 100 SER A CA 1
ATOM 856 C C . SER A 1 100 ? 15.038 -4.444 -27.926 1.00 90.31 100 SER A C 1
ATOM 858 O O . SER A 1 100 ? 15.804 -3.757 -28.600 1.00 90.31 100 SER A O 1
ATOM 860 N N . ILE A 1 101 ? 15.190 -4.593 -26.608 1.00 88.94 101 ILE A N 1
ATOM 861 C CA . ILE A 1 101 ? 16.221 -3.915 -25.821 1.00 88.94 101 ILE A CA 1
ATOM 862 C C . ILE A 1 101 ? 17.307 -4.889 -25.367 1.00 88.94 101 ILE A C 1
ATOM 864 O O . ILE A 1 101 ? 17.046 -6.042 -25.034 1.00 88.94 101 ILE A O 1
ATOM 868 N N . GLU A 1 102 ? 18.533 -4.388 -25.257 1.00 88.56 102 GLU A N 1
ATOM 869 C CA . GLU A 1 102 ? 19.633 -5.111 -24.624 1.00 88.56 102 GLU A CA 1
ATOM 870 C C . GLU A 1 102 ? 19.981 -4.465 -23.282 1.00 88.56 102 GLU A C 1
ATOM 872 O O . GLU A 1 102 ? 20.121 -3.246 -23.163 1.00 88.56 102 GLU A O 1
ATOM 877 N N . CYS A 1 103 ? 20.125 -5.292 -22.244 1.00 84.25 103 CYS A N 1
ATOM 878 C CA . CYS A 1 103 ? 20.566 -4.819 -20.936 1.00 84.25 103 CYS A CA 1
ATOM 879 C C . CYS A 1 103 ? 22.035 -4.391 -21.008 1.00 84.25 103 CYS A C 1
ATOM 881 O O . CYS A 1 103 ? 22.895 -5.172 -21.415 1.00 84.25 103 CYS A O 1
ATOM 883 N N . HIS A 1 104 ? 22.342 -3.190 -20.525 1.00 86.06 104 HIS A N 1
ATOM 884 C CA . HIS A 1 104 ? 23.710 -2.680 -20.466 1.00 86.06 104 HIS A CA 1
ATOM 885 C C . HIS A 1 104 ? 24.023 -2.058 -19.104 1.00 86.06 104 HIS A C 1
ATOM 887 O O . HIS A 1 104 ? 23.171 -1.958 -18.216 1.00 86.06 104 HIS A O 1
ATOM 893 N N . LYS A 1 105 ? 25.280 -1.646 -18.904 1.00 82.44 105 LYS A N 1
ATOM 894 C CA . LYS A 1 105 ? 25.690 -0.962 -17.672 1.00 82.44 105 LYS A CA 1
ATOM 895 C C . LYS A 1 105 ? 24.809 0.281 -17.479 1.00 82.44 105 LYS A C 1
ATOM 897 O O . LYS A 1 105 ? 24.711 1.096 -18.392 1.00 82.44 105 LYS A O 1
ATOM 902 N N . ASN A 1 106 ? 24.173 0.391 -16.312 1.00 80.31 106 ASN A N 1
ATOM 903 C CA . ASN A 1 106 ? 23.193 1.426 -15.936 1.00 80.31 106 ASN A CA 1
ATOM 904 C C . ASN A 1 106 ? 21.809 1.341 -16.613 1.00 80.31 106 ASN A C 1
ATOM 906 O O . ASN A 1 106 ? 21.001 2.245 -16.428 1.00 80.31 106 ASN A O 1
ATOM 910 N N . TYR A 1 107 ? 21.507 0.264 -17.345 1.00 83.44 107 TYR A N 1
ATOM 911 C CA . TYR A 1 107 ? 20.175 0.003 -17.897 1.00 83.44 107 TYR A CA 1
ATOM 912 C C . TYR A 1 107 ? 19.781 -1.444 -17.624 1.00 83.44 107 TYR A C 1
ATOM 914 O O . TYR A 1 107 ? 20.029 -2.362 -18.410 1.00 83.44 107 TYR A O 1
ATOM 922 N N . ALA A 1 108 ? 19.244 -1.651 -16.424 1.00 83.25 108 ALA A N 1
ATOM 923 C CA . ALA A 1 108 ? 18.743 -2.946 -16.003 1.00 83.25 108 ALA A CA 1
ATOM 924 C C . ALA A 1 108 ? 17.309 -3.154 -16.500 1.00 83.25 108 ALA A C 1
ATOM 926 O O . ALA A 1 108 ? 16.609 -2.207 -16.851 1.00 83.25 108 ALA A O 1
ATOM 927 N N . ILE A 1 109 ? 16.853 -4.404 -16.444 1.00 81.50 109 ILE A N 1
ATOM 928 C CA . ILE A 1 109 ? 15.466 -4.768 -16.746 1.00 81.50 109 ILE A CA 1
ATOM 929 C C . ILE A 1 109 ? 14.449 -3.927 -15.953 1.00 81.50 109 ILE A C 1
ATOM 931 O O . ILE A 1 109 ? 13.437 -3.518 -16.506 1.00 81.50 109 ILE A O 1
ATOM 935 N N . ASP A 1 110 ? 14.759 -3.579 -14.703 1.00 79.88 110 ASP A N 1
ATOM 936 C CA . ASP A 1 110 ? 13.899 -2.730 -13.873 1.00 79.88 110 ASP A CA 1
ATOM 937 C C . ASP A 1 110 ? 13.740 -1.321 -14.472 1.00 79.88 110 ASP A C 1
ATOM 939 O O . ASP A 1 110 ? 12.639 -0.781 -14.537 1.00 79.88 110 ASP A O 1
ATOM 943 N N . THR A 1 111 ? 14.826 -0.753 -15.004 1.00 82.88 111 THR A N 1
ATOM 944 C CA . THR A 1 111 ? 14.812 0.537 -15.712 1.00 82.88 111 THR A CA 1
ATOM 945 C C . THR A 1 111 ? 14.001 0.452 -17.002 1.00 82.88 111 THR A C 1
ATOM 947 O O . THR A 1 111 ? 13.256 1.370 -17.329 1.00 82.88 111 THR A O 1
ATOM 950 N N . ALA A 1 112 ? 14.098 -0.667 -17.721 1.00 85.88 112 ALA A N 1
ATOM 951 C CA . ALA A 1 112 ? 13.314 -0.887 -18.928 1.00 85.88 112 ALA A CA 1
ATOM 952 C C . ALA A 1 112 ? 11.803 -0.927 -18.653 1.00 85.88 112 ALA A C 1
ATOM 954 O O . ALA A 1 112 ? 11.023 -0.323 -19.390 1.00 85.88 112 ALA A O 1
ATOM 955 N N . PHE A 1 113 ? 11.387 -1.601 -17.581 1.00 83.12 113 PHE A N 1
ATOM 956 C CA . PHE A 1 113 ? 9.985 -1.641 -17.169 1.00 83.12 113 PHE A CA 1
ATOM 957 C C . PHE A 1 113 ? 9.453 -0.281 -16.700 1.00 83.12 113 PHE A C 1
ATOM 959 O O . PHE A 1 113 ? 8.276 -0.012 -16.918 1.00 83.12 113 PHE A O 1
ATOM 966 N N . ASP A 1 114 ? 10.282 0.576 -16.097 1.00 83.31 114 ASP A N 1
ATOM 967 C CA . ASP A 1 114 ? 9.896 1.952 -15.738 1.00 83.31 114 ASP A CA 1
ATOM 968 C C . ASP A 1 114 ? 9.823 2.889 -16.964 1.00 83.31 114 ASP A C 1
ATOM 970 O O . ASP A 1 114 ? 8.997 3.803 -17.034 1.00 83.31 114 ASP A O 1
ATOM 974 N N . ASP A 1 115 ? 10.655 2.650 -17.978 1.00 86.50 115 ASP A N 1
ATOM 975 C CA . ASP A 1 115 ? 10.666 3.423 -19.224 1.00 86.50 115 ASP A CA 1
ATOM 976 C C . ASP A 1 115 ? 9.464 3.131 -20.128 1.00 86.50 115 ASP A C 1
ATOM 978 O O . ASP A 1 115 ? 8.942 4.034 -20.791 1.00 86.50 115 ASP A O 1
ATOM 982 N N . LEU A 1 116 ? 9.029 1.872 -20.186 1.00 84.88 116 LEU A N 1
ATOM 983 C CA . LEU A 1 116 ? 7.987 1.433 -21.109 1.00 84.88 116 LEU A CA 1
ATOM 984 C C . LEU A 1 116 ? 6.668 2.219 -20.947 1.00 84.88 116 LEU A C 1
ATOM 986 O O . LEU A 1 116 ? 6.176 2.736 -21.954 1.00 84.88 116 LEU A O 1
ATOM 990 N N . PRO A 1 117 ? 6.100 2.389 -19.735 1.00 83.00 117 PRO A N 1
ATOM 991 C CA . PRO A 1 117 ? 4.895 3.188 -19.533 1.00 83.00 117 PRO A CA 1
ATOM 992 C C . PRO A 1 117 ? 5.045 4.634 -20.004 1.00 83.00 117 PRO A C 1
ATOM 994 O O . PRO A 1 117 ? 4.116 5.179 -20.597 1.00 83.00 117 PRO A O 1
ATOM 997 N N . LYS A 1 118 ? 6.228 5.233 -19.813 1.00 84.06 118 LYS A N 1
ATOM 998 C CA . LYS A 1 118 ? 6.520 6.616 -20.221 1.00 84.06 118 LYS A CA 1
ATOM 999 C C . LYS A 1 118 ? 6.566 6.764 -21.741 1.00 84.06 118 LYS A C 1
ATOM 1001 O O . LYS A 1 118 ? 6.092 7.762 -22.271 1.00 84.06 118 LYS A O 1
ATOM 1006 N N . ARG A 1 119 ? 7.119 5.773 -22.448 1.00 82.25 119 ARG A N 1
ATOM 1007 C CA . ARG A 1 119 ? 7.252 5.788 -23.917 1.00 82.25 119 ARG A CA 1
ATOM 1008 C C . ARG A 1 119 ? 5.958 5.415 -24.634 1.00 82.25 119 ARG A C 1
ATOM 1010 O O . ARG A 1 119 ? 5.632 6.015 -25.652 1.00 82.25 119 ARG A O 1
ATOM 1017 N N . ALA A 1 120 ? 5.236 4.429 -24.111 1.00 80.75 120 ALA A N 1
ATOM 1018 C CA . ALA A 1 120 ? 4.016 3.897 -24.713 1.00 80.75 120 ALA A CA 1
ATOM 1019 C C . ALA A 1 120 ? 2.727 4.527 -24.145 1.00 80.75 120 ALA A C 1
ATOM 1021 O O . ALA A 1 120 ? 1.632 4.105 -24.510 1.00 80.75 120 ALA A O 1
ATOM 1022 N N . ASN A 1 121 ? 2.850 5.532 -23.266 1.00 80.88 121 ASN A N 1
ATOM 1023 C CA . ASN A 1 121 ? 1.741 6.196 -22.573 1.00 80.88 121 ASN A CA 1
ATOM 1024 C C . ASN A 1 121 ? 0.788 5.194 -21.886 1.00 80.88 121 ASN A C 1
ATOM 1026 O O . ASN A 1 121 ? -0.437 5.298 -21.982 1.00 80.88 121 ASN A O 1
ATOM 1030 N N . LEU A 1 122 ? 1.364 4.180 -21.232 1.00 81.81 122 LEU A N 1
ATOM 1031 C CA . LEU A 1 122 ? 0.610 3.144 -20.528 1.00 81.81 122 LEU A CA 1
ATOM 1032 C C . LEU A 1 122 ? 0.407 3.543 -19.072 1.00 81.81 122 LEU A C 1
ATOM 1034 O O . LEU A 1 122 ? 1.314 4.064 -18.427 1.00 81.81 122 LEU A O 1
ATOM 1038 N N . GLN A 1 123 ? -0.769 3.236 -18.530 1.00 82.06 123 GLN A N 1
ATOM 1039 C CA . GLN A 1 123 ? -1.009 3.371 -17.099 1.00 82.06 123 GLN A CA 1
ATOM 1040 C C . GLN A 1 123 ? -0.581 2.099 -16.372 1.00 82.06 123 GLN A C 1
ATOM 1042 O O . GLN A 1 123 ? -0.993 0.992 -16.728 1.00 82.06 123 GLN A O 1
ATOM 1047 N N . THR A 1 124 ? 0.241 2.277 -15.345 1.00 81.19 124 THR A N 1
ATOM 1048 C CA . THR A 1 124 ? 0.692 1.225 -14.439 1.00 81.19 124 THR A CA 1
ATOM 1049 C C . THR A 1 124 ? 0.143 1.472 -13.045 1.00 81.19 124 THR A C 1
ATOM 1051 O O . THR A 1 124 ? 0.098 2.603 -12.555 1.00 81.19 124 THR A O 1
ATOM 1054 N N . TYR A 1 125 ? -0.270 0.390 -12.394 1.00 85.25 125 TYR A N 1
ATOM 1055 C CA . TYR A 1 125 ? -0.823 0.438 -11.049 1.00 85.25 125 TYR A CA 1
ATOM 1056 C C . TYR A 1 125 ? -0.039 -0.482 -10.132 1.00 85.25 125 TYR A C 1
ATOM 1058 O O . TYR A 1 125 ? 0.330 -1.586 -10.522 1.00 85.25 125 TYR A O 1
ATOM 1066 N N . LEU A 1 126 ? 0.196 -0.027 -8.911 1.00 82.62 126 LEU A N 1
ATOM 1067 C CA . LEU A 1 126 ? 0.743 -0.826 -7.830 1.00 82.62 126 LEU A CA 1
ATOM 1068 C C . LEU A 1 126 ? -0.412 -1.259 -6.930 1.00 82.62 126 LEU A C 1
ATOM 1070 O O . LEU A 1 126 ? -1.290 -0.453 -6.606 1.00 82.62 126 LEU A O 1
ATOM 1074 N N . VAL A 1 127 ? -0.412 -2.537 -6.555 1.00 81.25 127 VAL A N 1
ATOM 1075 C CA . VAL A 1 127 ? -1.373 -3.092 -5.601 1.00 81.25 127 VAL A CA 1
ATOM 1076 C C . VAL A 1 127 ? -0.678 -3.404 -4.289 1.00 81.25 127 VAL A C 1
ATOM 1078 O O . VAL A 1 127 ? 0.326 -4.115 -4.258 1.00 81.25 127 VAL A O 1
ATOM 1081 N N . GLU A 1 128 ? -1.231 -2.865 -3.206 1.00 78.69 128 GLU A N 1
ATOM 1082 C CA . GLU A 1 128 ? -0.788 -3.124 -1.841 1.00 78.69 128 GLU A CA 1
ATOM 1083 C C . GLU A 1 128 ? -1.840 -3.906 -1.048 1.00 78.69 128 GLU A C 1
ATOM 1085 O O . GLU A 1 128 ? -3.013 -3.526 -1.065 1.00 78.69 128 GLU A O 1
ATOM 1090 N N . PRO A 1 129 ? -1.437 -4.929 -0.277 1.00 74.88 129 PRO A N 1
ATOM 1091 C CA . PRO A 1 129 ? -0.072 -5.439 -0.157 1.00 74.88 129 PRO A CA 1
ATOM 1092 C C . PRO A 1 129 ? 0.367 -6.119 -1.462 1.00 74.88 129 PRO A C 1
ATOM 1094 O O . PRO A 1 129 ? -0.473 -6.571 -2.241 1.00 74.88 129 PRO A O 1
ATOM 1097 N N . ASN A 1 130 ? 1.677 -6.182 -1.711 1.00 67.25 130 ASN A N 1
ATOM 1098 C CA . ASN A 1 130 ? 2.185 -6.859 -2.901 1.00 67.25 130 ASN A CA 1
ATOM 1099 C C . ASN A 1 130 ? 1.712 -8.321 -2.891 1.00 67.25 130 ASN A C 1
ATOM 1101 O O . ASN A 1 130 ? 2.036 -9.084 -1.980 1.00 67.25 130 ASN A O 1
ATOM 1105 N N . LEU A 1 131 ? 0.948 -8.696 -3.916 1.00 63.66 131 LEU A N 1
ATOM 1106 C CA . LEU A 1 131 ? 0.449 -10.057 -4.123 1.00 63.66 131 LEU A CA 1
ATOM 1107 C C . LEU A 1 131 ? 1.579 -11.055 -4.394 1.00 63.66 131 LEU A C 1
ATOM 1109 O O . LEU A 1 131 ? 1.404 -12.262 -4.233 1.00 63.66 131 LEU A O 1
ATOM 1113 N N . VAL A 1 132 ? 2.744 -10.551 -4.798 1.00 60.09 132 VAL A N 1
ATOM 1114 C CA . VAL A 1 132 ? 3.957 -11.336 -4.960 1.00 60.09 132 VAL A CA 1
ATOM 1115 C C . VAL A 1 132 ? 4.689 -11.376 -3.625 1.00 60.09 132 VAL A C 1
ATOM 1117 O O . VAL A 1 132 ? 5.304 -10.400 -3.191 1.00 60.09 132 VAL A O 1
ATOM 1120 N N . HIS A 1 133 ? 4.659 -12.541 -2.980 1.00 56.34 133 HIS A N 1
ATOM 1121 C CA . HIS A 1 133 ? 5.543 -12.823 -1.859 1.00 56.34 133 HIS A CA 1
ATOM 1122 C C . HIS A 1 133 ? 6.975 -12.904 -2.401 1.00 56.34 133 HIS A C 1
ATOM 1124 O O . HIS A 1 133 ? 7.346 -13.868 -3.072 1.00 56.34 133 HIS A O 1
ATOM 1130 N N . HIS A 1 134 ? 7.766 -11.853 -2.185 1.00 54.88 134 HIS A N 1
ATOM 1131 C CA . HIS A 1 134 ? 9.165 -11.839 -2.592 1.00 54.88 134 HIS A CA 1
ATOM 1132 C C . HIS A 1 134 ? 9.884 -13.012 -1.908 1.00 54.88 134 HIS A C 1
ATOM 1134 O O . HIS A 1 134 ? 9.939 -13.073 -0.681 1.00 54.88 134 HIS A O 1
ATOM 1140 N N . ILE A 1 135 ? 10.465 -13.933 -2.680 1.00 47.28 135 ILE A N 1
ATOM 1141 C CA . ILE A 1 135 ? 11.439 -14.896 -2.153 1.00 47.28 135 ILE A CA 1
ATOM 1142 C C . ILE A 1 135 ? 12.625 -14.037 -1.690 1.00 47.28 135 ILE A C 1
ATOM 1144 O O . ILE A 1 135 ? 13.305 -13.454 -2.526 1.00 47.28 135 ILE A O 1
ATOM 1148 N N . GLY A 1 136 ? 12.769 -13.813 -0.376 1.00 47.19 136 GLY A N 1
ATOM 1149 C CA . GLY A 1 136 ? 13.650 -12.802 0.244 1.00 47.19 136 GLY A CA 1
ATOM 1150 C C . GLY A 1 136 ? 15.039 -12.622 -0.393 1.00 47.19 136 GLY A C 1
ATOM 1151 O O . GLY A 1 136 ? 15.564 -13.559 -0.970 1.00 47.19 136 GLY A O 1
ATOM 1152 N N . LEU A 1 137 ? 15.627 -11.419 -0.276 1.00 46.09 137 LEU A N 1
ATOM 1153 C CA . LEU A 1 137 ? 16.999 -10.975 -0.649 1.00 46.09 137 LEU A CA 1
ATOM 1154 C C . LEU A 1 137 ? 17.575 -11.366 -2.034 1.00 46.09 137 LEU A C 1
ATOM 1156 O O . LEU A 1 137 ? 18.655 -10.912 -2.401 1.00 46.09 137 LEU A O 1
ATOM 1160 N N . TYR A 1 138 ? 16.882 -12.169 -2.834 1.00 44.91 138 TYR A N 1
ATOM 1161 C CA . TYR A 1 138 ? 17.370 -12.706 -4.096 1.00 44.91 138 TYR A CA 1
ATOM 1162 C C . TYR A 1 138 ? 16.397 -12.344 -5.210 1.00 44.91 138 TYR A C 1
ATOM 1164 O O . TYR A 1 138 ? 15.657 -13.169 -5.731 1.00 44.91 138 TYR A O 1
ATOM 1172 N N . SER A 1 139 ? 16.441 -11.081 -5.627 1.00 43.25 139 SER A N 1
ATOM 1173 C CA . SER A 1 139 ? 15.671 -10.586 -6.776 1.00 43.25 139 SER A CA 1
ATOM 1174 C C . SER A 1 139 ? 16.191 -11.116 -8.133 1.00 43.25 139 SER A C 1
ATOM 1176 O O . SER A 1 139 ? 15.640 -10.793 -9.182 1.00 43.25 139 SER A O 1
ATOM 1178 N N . ARG A 1 140 ? 17.224 -11.976 -8.171 1.00 47.78 140 ARG A N 1
ATOM 1179 C CA . ARG A 1 140 ? 17.689 -12.610 -9.418 1.00 47.78 140 ARG A CA 1
ATOM 1180 C C . ARG A 1 140 ? 18.050 -14.077 -9.217 1.00 47.78 140 ARG A C 1
ATOM 1182 O O . ARG A 1 140 ? 18.777 -14.408 -8.285 1.00 47.78 140 ARG A O 1
ATOM 1189 N N . LEU A 1 141 ? 17.667 -14.910 -10.190 1.00 47.31 141 LEU A N 1
ATOM 1190 C CA . LEU A 1 141 ? 18.320 -16.181 -10.538 1.00 47.31 141 LEU A CA 1
ATOM 1191 C C . LEU A 1 141 ? 19.779 -15.910 -10.968 1.00 47.31 141 LEU A C 1
ATOM 1193 O O . LEU A 1 141 ? 20.153 -16.071 -12.126 1.00 47.31 141 LEU A O 1
ATOM 1197 N N . ARG A 1 142 ? 20.624 -15.414 -10.060 1.00 53.22 142 ARG A N 1
ATOM 1198 C CA . ARG A 1 142 ? 22.072 -15.334 -10.266 1.00 53.22 142 ARG A CA 1
ATOM 1199 C C . ARG A 1 142 ? 22.687 -16.619 -9.726 1.00 53.22 142 ARG A C 1
ATOM 1201 O O . ARG A 1 142 ? 22.418 -17.004 -8.597 1.00 53.22 142 ARG A O 1
ATOM 1208 N N . LYS A 1 143 ? 23.565 -17.251 -10.512 1.00 52.72 143 LYS A N 1
ATOM 1209 C CA . LYS A 1 143 ? 24.357 -18.417 -10.071 1.00 52.72 143 LYS A CA 1
ATOM 1210 C C . LYS A 1 143 ? 25.325 -18.101 -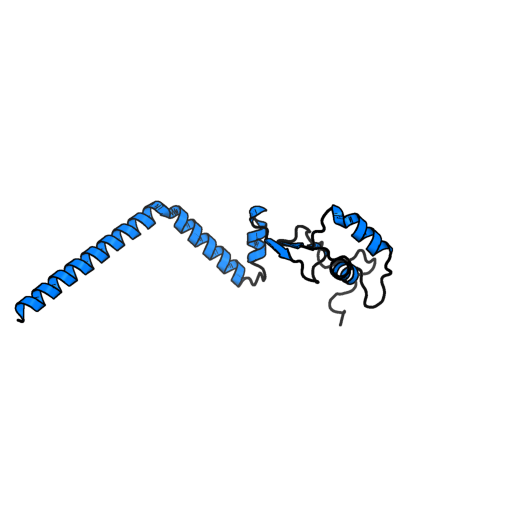8.918 1.00 52.72 143 LYS A C 1
ATOM 12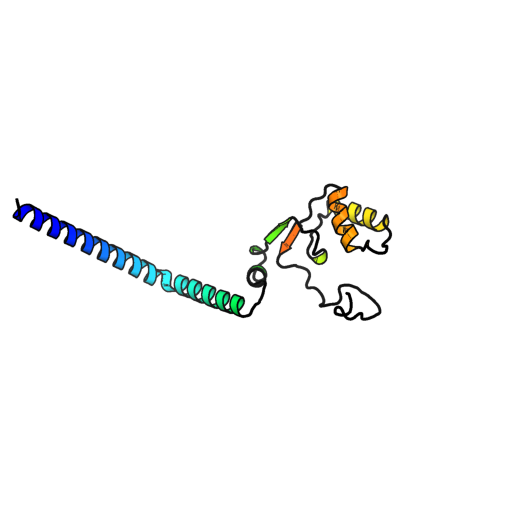12 O O . LYS A 1 143 ? 25.924 -19.018 -8.374 1.00 52.72 143 LYS A O 1
ATOM 1217 N N . MET A 1 144 ? 25.506 -16.825 -8.569 1.00 52.38 144 MET A N 1
ATOM 1218 C CA . MET A 1 144 ? 26.492 -16.361 -7.598 1.00 52.38 144 MET A CA 1
ATOM 1219 C C . MET A 1 144 ? 25.854 -15.396 -6.596 1.00 52.38 144 MET A C 1
ATOM 1221 O O . MET A 1 144 ? 25.196 -14.428 -6.987 1.00 52.38 144 MET A O 1
ATOM 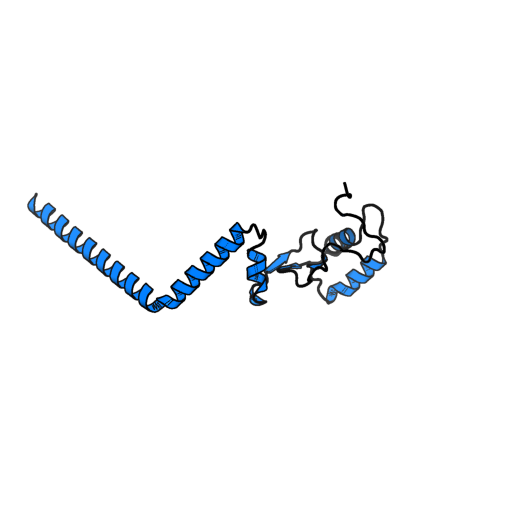1225 N N . TYR A 1 145 ? 26.072 -15.677 -5.311 1.00 58.19 145 TYR A N 1
ATOM 1226 C CA . TYR A 1 145 ? 25.698 -14.816 -4.194 1.00 58.19 145 TYR A CA 1
ATOM 1227 C C . TYR A 1 145 ? 26.582 -13.566 -4.182 1.00 58.19 145 TYR A C 1
ATOM 1229 O O . TYR A 1 145 ? 27.806 -13.672 -4.135 1.00 58.19 145 TYR A O 1
ATOM 1237 N N . ILE A 1 146 ? 25.961 -12.388 -4.229 1.00 56.31 146 ILE A N 1
ATOM 1238 C CA . ILE A 1 146 ? 26.627 -11.103 -4.009 1.00 56.31 146 ILE A CA 1
ATOM 1239 C C . ILE A 1 146 ? 26.012 -10.528 -2.742 1.00 56.31 146 ILE A C 1
ATOM 1241 O O . ILE A 1 146 ? 24.795 -10.367 -2.666 1.00 56.31 146 ILE A O 1
ATOM 1245 N N . ASN A 1 147 ? 26.853 -10.258 -1.747 1.00 52.00 147 ASN A N 1
ATOM 1246 C CA . ASN A 1 147 ? 26.419 -9.659 -0.497 1.00 52.00 147 ASN A CA 1
ATOM 1247 C C . ASN A 1 147 ? 25.866 -8.242 -0.781 1.00 52.00 147 ASN A C 1
ATOM 1249 O O . ASN A 1 147 ? 26.604 -7.417 -1.323 1.00 52.00 147 ASN A O 1
ATOM 1253 N N . PRO A 1 148 ? 24.597 -7.945 -0.440 1.00 50.88 148 PRO A N 1
ATOM 1254 C CA . PRO A 1 148 ? 23.976 -6.656 -0.743 1.00 50.88 148 PRO A CA 1
ATOM 1255 C C . PRO A 1 148 ? 24.611 -5.475 0.002 1.00 50.88 148 PRO A C 1
ATOM 1257 O O . PRO A 1 148 ? 24.423 -4.343 -0.421 1.00 50.88 148 PRO A O 1
ATOM 1260 N N . TYR A 1 149 ? 25.394 -5.724 1.057 1.00 53.91 149 TYR A N 1
ATOM 1261 C CA . TYR A 1 149 ? 26.151 -4.695 1.780 1.00 53.91 149 TYR A CA 1
ATOM 1262 C C . TYR A 1 149 ? 27.489 -4.326 1.115 1.00 53.91 149 TYR A C 1
ATOM 1264 O O . TYR A 1 149 ? 28.243 -3.543 1.675 1.00 53.91 149 TYR A O 1
ATOM 1272 N N . LEU A 1 150 ? 27.823 -4.926 -0.034 1.00 49.22 150 LEU A N 1
ATOM 1273 C CA . LEU A 1 150 ? 29.054 -4.647 -0.793 1.00 49.22 150 LEU A CA 1
ATOM 1274 C C . LEU A 1 150 ? 28.786 -3.880 -2.098 1.00 49.22 150 LEU A C 1
ATOM 1276 O O . LEU A 1 150 ? 29.661 -3.804 -2.959 1.00 49.22 150 LEU A O 1
ATOM 1280 N N . LEU A 1 151 ? 27.562 -3.385 -2.282 1.00 46.56 151 LEU A N 1
ATOM 1281 C CA . LEU A 1 151 ? 27.159 -2.578 -3.429 1.00 46.56 151 LEU A CA 1
ATOM 1282 C C . LEU A 1 151 ? 27.103 -1.108 -2.993 1.00 46.56 151 LEU A C 1
ATOM 1284 O O . LEU A 1 151 ? 26.014 -0.567 -2.818 1.00 46.56 151 LEU A O 1
ATOM 1288 N N . ASP A 1 152 ? 28.284 -0.521 -2.797 1.00 36.75 152 ASP A N 1
ATOM 1289 C CA . ASP A 1 152 ? 28.498 0.931 -2.715 1.00 36.75 152 ASP A CA 1
ATOM 1290 C C . ASP A 1 152 ? 28.838 1.498 -4.105 1.00 36.75 152 ASP A C 1
ATOM 1292 O O . ASP A 1 152 ? 29.629 0.851 -4.839 1.00 36.75 152 ASP A O 1
#

Organism: NCBI:txid392030

Foldseek 3Di:
DVVVVVVVVVVVVVVVVVVVVVVVVVVVVVCVVCVVVVVVVVVVVVVLVVCVVVPVVPSLLVVLVPDVVSKDKDFDDLPDVLQKDDDPVCVVVLVVQVVVDDADVVRDPSNSVSVSCVVVVDTIMGIGPRPDPPPPPDPDPDPDDDDPVPPD

pLDDT: mean 75.79, std 13.08, range [36.75, 94.5]

InterPro domains:
  IPR029675 GPI-GalNAc transferase PGAP4 [PTHR31410] (26-145)

Sequence (152 aa):
MMQNKQNIYQIQSQYYSRSYISNYIFWSNLISNNRQLLYFIFYFFLITSVLILLDHSNVSWTWRSLHPTFYAIYPAPSCCLPGVIHFRQTYTQVIDYLNSIECHKNYAIDTAFDDLPKRANLQTYLVEPNLVHHIGLYSRLRKMYINPYLLD

Secondary structure (DSSP, 8-state):
-HHHHHHHHHHHHHHHHHHHHHHHHHHHHHHHHTHHHHHHHHHHHHHHHHHHHTT-TTHHHHHHTT-GGG-EEEEPPSS-GGGEE--GGGHHHHHHHHHH---BTTB-HHHHHHHHHHHHT---EEEES-SS---TT--S--SS---GGG--